Protein AF-A0A658R5A4-F1 (afdb_monomer)

InterPro domains:
  IPR009956 Post-segregation antitoxin CcdA [PF07362] (10-80)

Solvent-accessible surface area (backbone atoms only — not comparable to full-atom values): 5194 Å² total; per-residue (Å²): 133,82,81,79,81,68,92,65,92,82,77,92,72,95,78,93,72,62,66,69,59,58,51,52,29,58,78,70,71,50,60,61,75,66,59,56,52,54,54,58,54,50,54,50,51,51,53,49,50,54,51,50,50,61,76,41,42,63,61,53,50,52,50,52,53,48,35,73,74,72,44,66,86,69,58,93,73,67,81,129

Foldseek 3Di:
DDPPPDPDDDDDDDDDDDPVVVVVCVVVVHDPVVVVVVPVVVVVVVVVVVVVCVVCVVVVVVVVVVCVVPNDPPPVVDDD

Sequence (80 aa):
MAVNNTPGPKTATNVSLKEALLVEDKDLGVKVSQAAEAGPARAVSYKRAEIWAKENMEAITCYNAYVRQNGLPLDEFRMF

Mean predicted aligned error: 9.28 Å

pLDDT: mean 83.84, std 12.52, range [37.16, 96.31]

Structure (mmCIF, N/CA/C/O backbone):
data_AF-A0A658R5A4-F1
#
_entry.id   AF-A0A658R5A4-F1
#
loop_
_atom_site.group_PDB
_atom_site.id
_atom_site.type_symbol
_atom_site.label_atom_id
_atom_site.label_alt_id
_atom_site.label_comp_id
_atom_site.label_asym_id
_atom_site.label_entity_id
_atom_site.label_seq_id
_atom_site.pdbx_PDB_ins_code
_atom_site.Cartn_x
_atom_site.Cartn_y
_atom_site.Cartn_z
_atom_site.occupancy
_atom_site.B_iso_or_equiv
_atom_site.auth_seq_id
_atom_site.auth_comp_id
_atom_site.auth_asym_id
_atom_site.auth_atom_id
_atom_site.pdbx_PDB_model_num
ATOM 1 N N . MET A 1 1 ? -4.098 6.734 4.147 1.00 37.16 1 MET A N 1
ATOM 2 C CA . MET A 1 1 ? -2.997 7.715 4.042 1.00 37.16 1 MET A CA 1
ATOM 3 C C . MET A 1 1 ? -2.424 7.635 2.638 1.00 37.16 1 MET A C 1
ATOM 5 O O . MET A 1 1 ? -1.814 6.627 2.304 1.00 37.16 1 MET A O 1
ATOM 9 N N . ALA A 1 2 ? -2.701 8.627 1.792 1.00 38.28 2 ALA A N 1
ATOM 10 C CA . ALA A 1 2 ? -2.102 8.706 0.465 1.00 38.28 2 ALA A CA 1
ATOM 11 C C . ALA A 1 2 ? -0.600 8.965 0.625 1.00 38.28 2 ALA A C 1
ATOM 13 O O . ALA A 1 2 ? -0.194 9.888 1.332 1.00 38.28 2 ALA A O 1
ATOM 14 N N . VAL A 1 3 ? 0.228 8.122 0.015 1.00 49.16 3 VAL A N 1
ATOM 15 C CA . VAL A 1 3 ? 1.651 8.418 -0.150 1.00 49.16 3 VAL A CA 1
ATOM 16 C C . VAL A 1 3 ? 1.715 9.590 -1.123 1.00 49.16 3 VAL A C 1
ATOM 18 O O . VAL A 1 3 ? 1.510 9.411 -2.320 1.00 49.16 3 VAL A O 1
ATOM 21 N N . ASN A 1 4 ? 1.911 10.800 -0.601 1.00 47.97 4 ASN A N 1
ATOM 22 C CA . ASN A 1 4 ? 2.150 11.979 -1.422 1.00 47.97 4 ASN A CA 1
ATOM 23 C C . ASN A 1 4 ? 3.469 11.757 -2.167 1.00 47.97 4 ASN A C 1
ATOM 25 O O . ASN A 1 4 ? 4.548 11.929 -1.603 1.00 47.97 4 ASN A O 1
ATOM 29 N N . ASN A 1 5 ? 3.374 11.303 -3.416 1.00 55.59 5 ASN A N 1
ATOM 30 C CA . ASN A 1 5 ? 4.507 11.131 -4.315 1.00 55.59 5 ASN A CA 1
ATOM 31 C C . ASN A 1 5 ? 4.871 12.494 -4.912 1.00 55.59 5 ASN A C 1
ATOM 33 O O . ASN A 1 5 ? 4.666 12.748 -6.098 1.00 55.59 5 ASN A O 1
ATOM 37 N N . THR A 1 6 ? 5.321 13.419 -4.066 1.00 58.16 6 THR A N 1
ATOM 38 C CA . THR A 1 6 ? 5.882 14.682 -4.541 1.00 58.16 6 THR A CA 1
ATOM 39 C C . THR A 1 6 ? 7.218 14.354 -5.212 1.00 58.16 6 THR A C 1
ATOM 41 O O . THR A 1 6 ? 8.054 13.730 -4.554 1.00 58.16 6 THR A O 1
ATOM 44 N N . PRO A 1 7 ? 7.453 14.726 -6.486 1.00 61.50 7 PRO A N 1
ATOM 45 C CA . PRO A 1 7 ? 8.722 14.448 -7.151 1.00 61.50 7 PRO A CA 1
ATOM 46 C C . PRO A 1 7 ? 9.876 15.065 -6.355 1.00 61.50 7 PRO A C 1
ATOM 48 O O . PRO A 1 7 ? 10.003 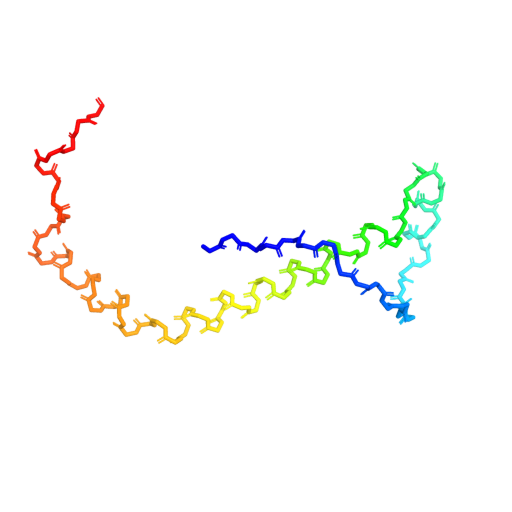16.285 -6.271 1.00 61.50 7 PRO A O 1
ATOM 51 N N . GLY A 1 8 ? 10.679 14.211 -5.723 1.00 71.50 8 GLY A N 1
ATOM 52 C CA . GLY A 1 8 ? 11.865 14.596 -4.964 1.00 71.50 8 GLY A CA 1
ATOM 53 C C . GLY A 1 8 ? 13.148 14.421 -5.782 1.00 71.50 8 GLY A C 1
ATOM 54 O O . GLY A 1 8 ? 13.137 13.742 -6.815 1.00 71.50 8 GLY A O 1
ATOM 55 N N . PRO A 1 9 ? 14.271 15.012 -5.339 1.00 76.69 9 PRO A N 1
ATOM 56 C CA . PRO A 1 9 ? 15.567 14.797 -5.972 1.00 76.69 9 PRO A CA 1
ATOM 57 C C . PRO A 1 9 ? 15.918 13.301 -5.979 1.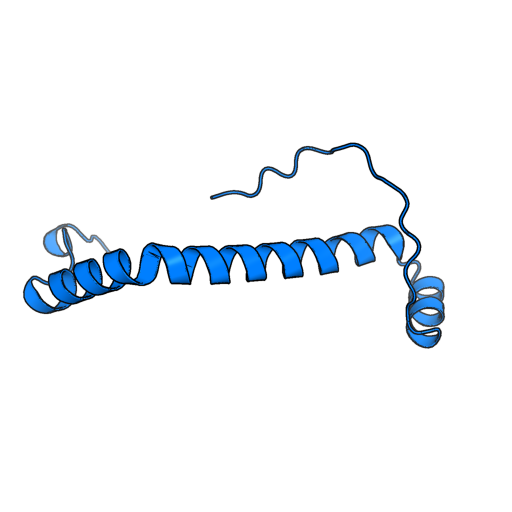00 76.69 9 PRO A C 1
ATOM 59 O O . PRO A 1 9 ? 15.826 12.626 -4.954 1.00 76.69 9 PRO A O 1
ATOM 62 N N . LYS A 1 10 ? 16.306 12.778 -7.149 1.00 76.25 10 LYS A N 1
ATOM 63 C CA . LYS A 1 10 ? 16.690 11.372 -7.322 1.00 76.25 10 LYS A CA 1
ATOM 64 C C . LYS A 1 10 ? 18.184 11.204 -7.071 1.00 76.25 10 LYS A C 1
ATOM 66 O O . LYS A 1 10 ? 18.994 11.854 -7.728 1.00 76.25 10 LYS A O 1
ATOM 71 N N . THR A 1 11 ? 18.543 10.287 -6.181 1.00 78.06 11 THR A N 1
ATOM 72 C CA . THR A 1 11 ? 19.939 9.900 -5.952 1.00 78.06 11 T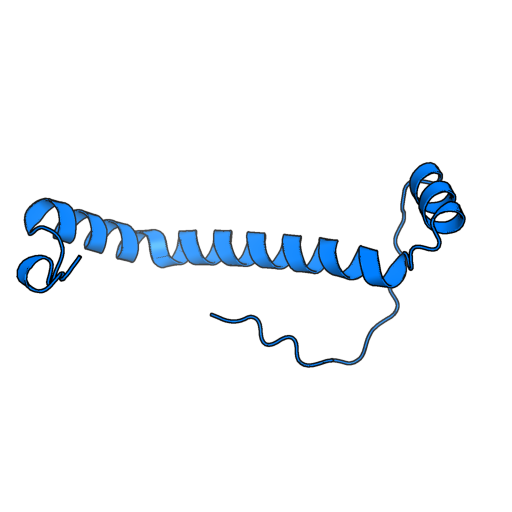HR A CA 1
ATOM 73 C C . THR A 1 11 ? 20.245 8.621 -6.720 1.00 78.06 11 THR A C 1
ATOM 75 O O . THR A 1 11 ? 19.568 7.606 -6.542 1.00 78.06 11 THR A O 1
ATOM 78 N N . ALA A 1 12 ? 21.272 8.652 -7.572 1.00 80.00 12 ALA A N 1
ATOM 79 C CA . ALA A 1 12 ? 21.739 7.461 -8.272 1.00 80.00 12 ALA A CA 1
ATOM 80 C C . ALA A 1 12 ? 22.288 6.440 -7.263 1.00 80.00 12 ALA A C 1
ATOM 82 O O . ALA A 1 12 ? 23.170 6.755 -6.468 1.00 80.00 12 ALA A O 1
ATOM 83 N N . THR A 1 13 ? 21.758 5.218 -7.298 1.00 77.88 13 THR A N 1
ATOM 84 C CA . THR A 1 13 ? 22.200 4.101 -6.454 1.00 77.88 13 THR A CA 1
ATOM 85 C C . THR A 1 13 ? 22.568 2.935 -7.358 1.00 77.88 13 THR A C 1
ATOM 87 O O . THR A 1 13 ? 21.788 2.577 -8.240 1.00 77.88 13 THR A O 1
ATOM 90 N N . ASN A 1 14 ? 23.752 2.352 -7.164 1.00 81.56 14 ASN A N 1
ATOM 91 C CA . ASN A 1 14 ? 24.168 1.187 -7.938 1.00 81.56 14 ASN A CA 1
ATOM 92 C C . ASN A 1 14 ? 23.443 -0.061 -7.413 1.00 81.56 14 ASN A C 1
ATOM 94 O O . ASN A 1 14 ? 23.519 -0.359 -6.221 1.00 81.56 14 ASN A O 1
ATOM 98 N N . VAL A 1 15 ? 22.739 -0.779 -8.287 1.00 80.12 15 VAL A N 1
ATOM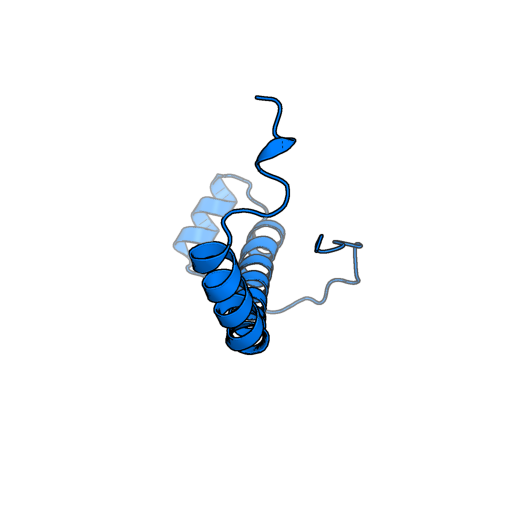 99 C CA . VAL A 1 15 ? 21.977 -1.987 -7.938 1.00 80.12 15 VAL A CA 1
ATOM 100 C C . VAL A 1 15 ? 22.418 -3.150 -8.818 1.00 80.12 15 VAL A C 1
ATOM 102 O O . VAL A 1 15 ? 22.664 -2.980 -10.008 1.00 80.12 15 VAL A O 1
ATOM 105 N N . SER A 1 16 ? 22.535 -4.341 -8.232 1.00 82.31 16 SER A N 1
ATOM 106 C CA . SER A 1 16 ? 22.844 -5.568 -8.975 1.00 82.31 16 SER A CA 1
ATOM 107 C C . SER A 1 16 ? 21.546 -6.288 -9.335 1.00 82.31 16 SER A C 1
ATOM 109 O O . SER A 1 16 ? 20.752 -6.612 -8.454 1.00 82.31 16 SER A O 1
ATOM 111 N N . LEU A 1 17 ? 21.328 -6.528 -10.628 1.00 82.38 17 LEU A N 1
ATOM 112 C CA . LEU A 1 17 ? 20.159 -7.220 -11.176 1.00 82.38 17 LEU A CA 1
ATOM 113 C C . LEU A 1 17 ? 20.615 -8.404 -12.032 1.00 82.38 17 LEU A C 1
ATOM 115 O O . LEU A 1 17 ? 21.762 -8.456 -12.475 1.00 82.38 17 LEU A O 1
ATOM 119 N N . LYS A 1 18 ? 19.719 -9.370 -12.260 1.00 86.19 18 LYS A N 1
ATOM 120 C CA . LYS A 1 18 ? 20.011 -10.512 -13.135 1.00 86.19 18 LYS A CA 1
ATOM 121 C C . LYS A 1 18 ? 20.203 -10.028 -14.571 1.00 86.19 18 LYS A C 1
ATOM 123 O O . LYS A 1 18 ? 19.369 -9.290 -15.084 1.00 86.19 18 LYS A O 1
ATOM 128 N N . GLU A 1 19 ? 21.247 -10.518 -15.228 1.00 84.31 19 GLU A N 1
ATOM 129 C CA . GLU A 1 19 ? 21.583 -10.139 -16.604 1.00 84.31 19 GLU A CA 1
ATOM 130 C C . GLU A 1 19 ? 20.452 -10.443 -17.596 1.00 84.31 19 GLU A C 1
ATOM 132 O O . GLU A 1 19 ? 20.131 -9.600 -18.425 1.00 84.31 19 GLU A O 1
ATOM 137 N N . ALA A 1 20 ? 19.768 -11.581 -17.439 1.00 85.56 20 ALA A N 1
ATOM 138 C CA . ALA A 1 20 ? 18.630 -11.951 -18.282 1.00 85.56 20 ALA A CA 1
ATOM 139 C C . ALA A 1 20 ? 17.502 -10.900 -18.281 1.00 85.56 20 ALA A C 1
ATOM 141 O O . ALA A 1 20 ? 16.943 -10.613 -19.333 1.00 85.56 20 ALA A O 1
ATOM 142 N N . LEU A 1 21 ? 17.225 -10.275 -17.127 1.00 83.06 21 LEU A N 1
ATOM 143 C CA . LEU A 1 21 ? 16.211 -9.218 -17.017 1.00 83.06 21 LEU A CA 1
ATOM 144 C C . LEU A 1 21 ? 16.658 -7.933 -17.721 1.00 83.06 21 LEU A C 1
ATOM 146 O O . LEU A 1 21 ? 15.842 -7.231 -18.299 1.00 83.06 21 LEU A O 1
ATOM 150 N N . LEU A 1 22 ? 17.960 -7.630 -17.700 1.00 82.38 22 LEU A N 1
ATOM 151 C CA . LEU A 1 22 ? 18.505 -6.455 -18.383 1.00 82.38 22 LEU A CA 1
ATOM 152 C C . LEU A 1 22 ? 18.495 -6.612 -19.906 1.00 82.38 22 LEU A C 1
ATOM 154 O O . LEU A 1 22 ? 18.375 -5.613 -20.611 1.00 82.38 22 LEU A O 1
ATOM 158 N N . VAL A 1 23 ? 18.668 -7.836 -20.410 1.00 84.56 23 VAL A N 1
ATOM 159 C CA . VAL A 1 23 ? 18.557 -8.139 -21.844 1.00 84.56 23 VAL A CA 1
ATOM 160 C C . VAL A 1 23 ? 17.102 -8.017 -22.286 1.00 84.56 23 VAL A C 1
ATOM 162 O O . VAL A 1 23 ? 16.818 -7.271 -23.216 1.00 84.56 23 VAL A O 1
ATOM 165 N N . GLU A 1 24 ? 16.183 -8.654 -21.559 1.00 81.31 24 GLU A N 1
ATOM 166 C CA . GLU A 1 24 ? 14.74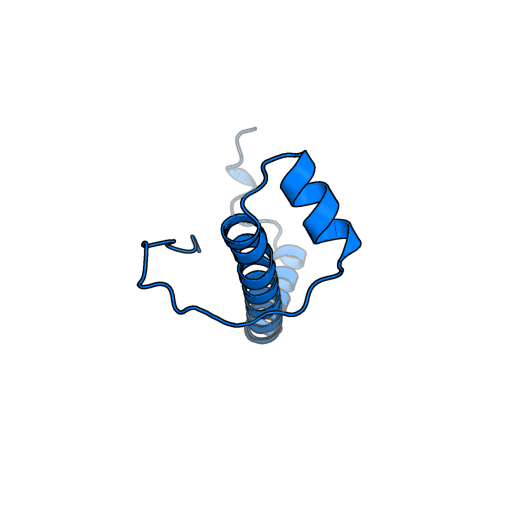6 -8.591 -21.840 1.00 81.31 24 GLU A CA 1
ATOM 167 C C . GLU A 1 24 ? 14.211 -7.151 -21.786 1.00 81.31 24 GLU A C 1
ATOM 169 O O . GLU A 1 24 ? 13.531 -6.705 -22.708 1.00 81.31 24 GLU A O 1
ATOM 174 N N . ASP A 1 25 ? 14.592 -6.369 -20.772 1.00 82.69 25 ASP A N 1
ATOM 175 C CA . ASP A 1 25 ? 14.190 -4.964 -20.664 1.00 82.69 25 ASP A CA 1
ATOM 176 C C . ASP A 1 25 ? 14.707 -4.119 -21.839 1.00 82.69 25 ASP A C 1
ATOM 178 O O . ASP A 1 25 ? 13.996 -3.234 -22.320 1.00 82.69 25 ASP A O 1
ATOM 182 N N . LYS A 1 26 ? 15.932 -4.376 -22.325 1.00 81.25 26 LYS A N 1
ATOM 183 C CA . LYS A 1 26 ? 16.483 -3.682 -23.501 1.00 81.25 26 LYS A CA 1
ATOM 184 C C . LYS A 1 26 ? 15.716 -4.036 -24.770 1.00 81.25 26 LYS A C 1
ATOM 186 O O . LYS A 1 26 ? 15.387 -3.125 -25.529 1.00 81.25 26 LYS A O 1
ATOM 191 N N . ASP A 1 27 ? 15.411 -5.314 -24.968 1.00 85.25 27 ASP A N 1
ATOM 192 C CA . ASP A 1 27 ? 14.671 -5.799 -26.137 1.00 85.25 27 ASP A CA 1
ATOM 193 C C . ASP A 1 27 ? 13.234 -5.256 -26.160 1.00 85.25 27 ASP A C 1
ATOM 195 O O . ASP A 1 27 ? 12.695 -4.942 -27.221 1.00 85.25 27 ASP A O 1
ATOM 199 N N . LEU A 1 28 ? 12.632 -5.069 -24.983 1.00 85.88 28 LEU A N 1
ATOM 200 C CA . LEU A 1 28 ? 11.283 -4.524 -24.814 1.00 85.88 28 LEU A CA 1
ATOM 201 C C . LEU A 1 28 ? 11.238 -2.988 -24.711 1.00 85.88 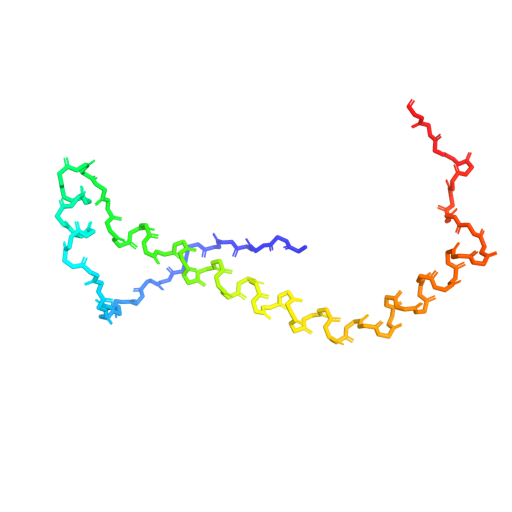28 LEU A C 1
ATOM 203 O O . LEU A 1 28 ? 10.153 -2.408 -24.626 1.00 85.88 28 LEU A O 1
ATOM 207 N N . GLY A 1 29 ? 12.387 -2.304 -24.706 1.00 83.00 29 GLY A N 1
ATOM 208 C CA . GLY A 1 29 ? 12.463 -0.844 -24.570 1.00 83.00 29 GLY A CA 1
ATOM 209 C C . GLY A 1 29 ? 12.045 -0.313 -23.190 1.00 83.00 29 GLY A C 1
ATOM 210 O O . GLY A 1 29 ? 11.642 0.847 -23.057 1.00 83.00 29 GLY A O 1
ATOM 211 N N . VAL A 1 30 ? 12.128 -1.143 -22.149 1.00 82.88 30 VAL A N 1
ATOM 212 C CA . VAL A 1 30 ? 11.762 -0.798 -20.773 1.00 82.88 30 VAL A CA 1
ATOM 213 C C . VAL A 1 30 ? 12.870 0.027 -20.116 1.00 82.88 30 VAL A C 1
ATOM 215 O O . VAL A 1 30 ? 14.053 -0.315 -20.115 1.00 82.88 30 VAL A O 1
ATOM 218 N N . LYS A 1 31 ? 12.482 1.143 -19.487 1.00 80.94 31 LYS A N 1
ATOM 219 C CA . LYS A 1 31 ? 13.396 1.967 -18.687 1.00 80.94 31 LYS A CA 1
ATOM 220 C C . LYS A 1 31 ? 13.624 1.320 -17.322 1.00 80.94 31 LYS A C 1
ATOM 222 O O . LYS A 1 31 ? 12.912 1.628 -16.367 1.00 80.94 31 LYS A O 1
ATOM 227 N N . VAL A 1 32 ? 14.654 0.479 -17.227 1.00 80.50 32 VAL A N 1
ATOM 228 C CA . VAL A 1 32 ? 15.059 -0.253 -16.008 1.00 80.50 32 VAL A CA 1
ATOM 229 C C . VAL A 1 32 ? 15.053 0.631 -14.758 1.00 80.50 32 VAL A C 1
ATOM 231 O O . VAL A 1 32 ? 14.512 0.246 -13.731 1.00 80.50 32 VAL A O 1
ATOM 234 N N . SER A 1 33 ? 15.602 1.847 -14.833 1.00 78.25 33 SER A N 1
ATOM 235 C CA . SER A 1 33 ? 15.666 2.769 -13.689 1.00 78.25 33 SER A CA 1
ATOM 236 C C . SER A 1 33 ? 14.291 3.207 -13.178 1.00 78.25 33 SER A C 1
ATOM 238 O O . SER A 1 33 ? 14.102 3.358 -11.974 1.00 78.25 33 SER A O 1
ATOM 240 N N . GLN A 1 34 ? 13.324 3.385 -14.078 1.00 76.31 34 GLN A N 1
ATOM 241 C CA . GLN A 1 34 ? 11.952 3.743 -13.732 1.00 76.31 34 GLN A CA 1
ATOM 242 C C . GLN A 1 34 ? 11.191 2.531 -13.184 1.00 76.31 34 GLN A C 1
ATOM 244 O O . GLN A 1 34 ? 10.472 2.653 -12.195 1.00 76.31 34 GLN A O 1
ATOM 249 N N . ALA A 1 35 ? 11.377 1.352 -13.784 1.00 79.06 35 ALA A N 1
ATOM 250 C CA . ALA A 1 35 ? 10.781 0.109 -13.296 1.00 79.06 35 ALA A CA 1
ATOM 251 C C . ALA A 1 35 ? 11.330 -0.282 -11.911 1.00 79.06 35 ALA A C 1
ATOM 253 O O . ALA A 1 35 ? 10.579 -0.689 -11.022 1.00 79.06 35 ALA A O 1
ATOM 254 N N . ALA A 1 36 ? 12.629 -0.073 -11.695 1.00 81.56 36 ALA A N 1
ATOM 255 C CA . ALA A 1 36 ? 13.304 -0.333 -10.434 1.00 81.56 36 ALA A CA 1
ATOM 256 C C . ALA A 1 36 ? 12.847 0.593 -9.303 1.00 81.56 36 ALA A C 1
ATOM 258 O O . ALA A 1 36 ? 13.045 0.235 -8.154 1.00 81.56 36 ALA A O 1
ATOM 259 N N . GLU A 1 37 ? 12.220 1.741 -9.577 1.00 81.12 37 GLU A N 1
ATOM 260 C CA . GLU A 1 37 ? 11.683 2.636 -8.540 1.00 81.12 37 GLU A CA 1
ATOM 261 C C . GLU A 1 37 ? 10.444 2.029 -7.850 1.00 81.12 37 GLU A C 1
ATOM 263 O O . GLU A 1 37 ? 10.258 2.164 -6.637 1.00 81.12 37 GLU A O 1
ATOM 268 N N . ALA A 1 38 ? 9.627 1.280 -8.599 1.00 81.94 38 ALA A N 1
ATOM 269 C CA . ALA A 1 38 ? 8.397 0.678 -8.087 1.00 81.94 38 ALA A CA 1
ATOM 270 C C . ALA A 1 38 ? 8.656 -0.427 -7.045 1.00 81.94 38 ALA A C 1
ATOM 272 O O . ALA A 1 38 ? 7.887 -0.575 -6.091 1.00 81.94 38 ALA A O 1
ATOM 273 N N . GLY A 1 39 ? 9.742 -1.190 -7.197 1.00 85.50 39 GLY A N 1
ATOM 274 C CA . GLY A 1 39 ? 10.097 -2.293 -6.296 1.00 85.50 39 GLY A CA 1
ATOM 275 C C . GLY A 1 39 ? 10.370 -1.835 -4.853 1.00 85.50 39 GLY A C 1
ATOM 276 O O . GLY A 1 39 ? 9.637 -2.234 -3.943 1.00 85.50 39 GLY A O 1
ATOM 277 N N . PRO A 1 40 ? 11.376 -0.972 -4.618 1.00 84.88 40 PRO A N 1
ATOM 278 C CA . PRO A 1 40 ? 11.684 -0.393 -3.317 1.00 84.88 40 PRO A CA 1
ATOM 279 C C . PRO A 1 40 ? 10.506 0.376 -2.722 1.00 84.88 40 PRO A C 1
ATOM 281 O O . PRO A 1 40 ? 10.221 0.207 -1.539 1.00 84.88 40 PRO A O 1
ATOM 284 N N . ALA A 1 41 ? 9.773 1.160 -3.523 1.00 85.00 41 ALA A N 1
ATOM 285 C CA . ALA A 1 41 ? 8.595 1.881 -3.042 1.00 85.00 41 ALA A CA 1
ATOM 286 C C . ALA A 1 41 ? 7.545 0.920 -2.459 1.00 85.00 41 ALA A C 1
ATOM 288 O O . ALA A 1 41 ? 7.044 1.125 -1.348 1.00 85.00 41 ALA A O 1
ATOM 289 N N . ARG A 1 42 ? 7.269 -0.181 -3.167 1.00 87.44 42 ARG A N 1
ATOM 290 C CA . ARG A 1 42 ? 6.345 -1.219 -2.708 1.00 87.44 42 ARG A CA 1
ATOM 291 C C . ARG A 1 42 ? 6.864 -1.924 -1.454 1.00 87.44 42 ARG A C 1
ATOM 293 O O . ARG A 1 42 ? 6.114 -2.053 -0.488 1.00 87.44 42 ARG A O 1
ATOM 300 N N . ALA A 1 43 ? 8.137 -2.316 -1.419 1.00 89.19 43 ALA A N 1
ATOM 301 C CA . ALA A 1 43 ? 8.747 -2.949 -0.247 1.00 89.19 43 ALA A CA 1
ATOM 302 C C . ALA A 1 43 ? 8.683 -2.055 1.006 1.00 89.19 43 ALA A C 1
ATOM 304 O O . ALA A 1 43 ? 8.287 -2.516 2.077 1.00 89.19 43 ALA A O 1
ATOM 305 N N . VAL A 1 44 ? 8.993 -0.762 0.865 1.00 91.56 44 VAL A N 1
ATOM 306 C CA . VAL A 1 44 ? 8.881 0.223 1.952 1.00 91.56 44 VAL A CA 1
ATOM 307 C C . VAL A 1 44 ? 7.433 0.363 2.410 1.00 91.56 44 VAL A C 1
ATOM 309 O O . VAL A 1 44 ? 7.178 0.381 3.613 1.00 91.56 44 VAL A O 1
ATOM 312 N N . SER A 1 45 ? 6.474 0.428 1.481 1.00 89.75 45 SER A N 1
ATOM 313 C CA . SER A 1 45 ? 5.053 0.525 1.830 1.00 89.75 45 SER A CA 1
ATOM 314 C C . SER A 1 45 ? 4.570 -0.682 2.642 1.00 89.75 45 SER A C 1
ATOM 316 O O . SER A 1 45 ? 3.901 -0.498 3.658 1.00 89.75 45 SER A O 1
ATOM 318 N N . TYR A 1 46 ? 4.990 -1.899 2.274 1.00 93.06 46 TYR A N 1
ATOM 319 C CA . TYR A 1 46 ? 4.662 -3.109 3.026 1.00 93.06 46 TYR A CA 1
ATOM 320 C C . TYR A 1 46 ? 5.281 -3.099 4.417 1.00 93.06 46 TYR A C 1
ATOM 322 O O . TYR A 1 46 ? 4.585 -3.359 5.392 1.00 93.06 46 TYR A O 1
ATOM 330 N N . LYS A 1 47 ? 6.559 -2.726 4.538 1.00 94.44 47 LYS A N 1
ATOM 331 C CA . LYS A 1 47 ? 7.212 -2.631 5.849 1.00 94.44 47 LYS A CA 1
ATOM 332 C C . LYS A 1 47 ? 6.571 -1.590 6.753 1.00 94.44 47 LYS A C 1
ATOM 334 O O . LYS A 1 47 ? 6.382 -1.850 7.936 1.00 94.44 47 LYS A O 1
ATOM 339 N N . ARG A 1 48 ? 6.169 -0.445 6.204 1.00 93.69 48 ARG A N 1
ATOM 340 C CA . ARG A 1 48 ? 5.407 0.560 6.954 1.00 93.69 48 ARG A CA 1
ATOM 341 C C . ARG A 1 48 ? 4.056 0.024 7.411 1.00 93.69 48 ARG A C 1
ATOM 343 O O . ARG A 1 48 ? 3.695 0.241 8.560 1.00 93.69 48 ARG A O 1
ATOM 350 N N . ALA A 1 49 ? 3.340 -0.693 6.546 1.00 92.62 49 ALA A N 1
ATOM 351 C CA . ALA A 1 49 ? 2.070 -1.312 6.909 1.00 92.62 49 ALA A CA 1
ATOM 352 C C . ALA A 1 49 ? 2.242 -2.372 8.013 1.00 92.62 49 ALA A C 1
ATOM 354 O O . ALA A 1 49 ? 1.454 -2.394 8.951 1.00 92.62 49 ALA A O 1
ATOM 355 N N . GLU A 1 50 ? 3.293 -3.198 7.949 1.00 94.38 50 GLU A N 1
ATOM 356 C CA . GLU A 1 50 ? 3.632 -4.164 9.005 1.00 94.38 50 GLU A CA 1
ATOM 357 C C . GLU A 1 50 ? 3.917 -3.478 10.3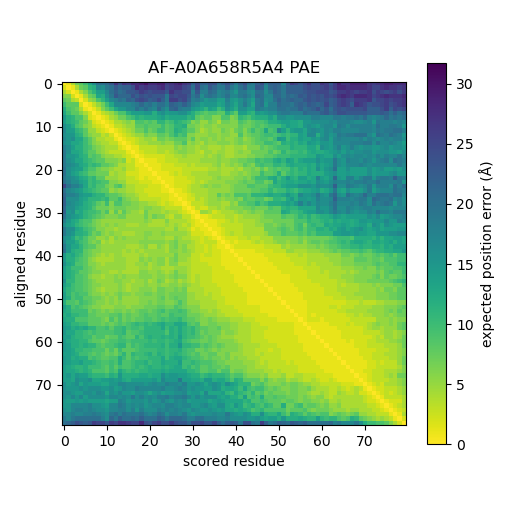47 1.00 94.38 50 GLU A C 1
ATOM 359 O O . GLU A 1 50 ? 3.432 -3.934 11.382 1.00 94.38 50 GLU A O 1
ATOM 364 N N . ILE A 1 51 ? 4.705 -2.398 10.343 1.00 96.31 51 ILE A N 1
ATOM 365 C CA . ILE A 1 51 ? 5.023 -1.630 11.556 1.00 96.31 51 ILE A CA 1
ATOM 366 C C . ILE A 1 51 ? 3.748 -1.017 12.130 1.00 96.31 51 ILE A C 1
ATOM 368 O O . ILE A 1 51 ? 3.429 -1.246 13.293 1.00 96.31 51 ILE A O 1
ATOM 372 N N . TRP A 1 52 ? 2.970 -0.333 11.292 1.00 96.00 52 TRP A N 1
ATOM 373 C CA . TRP A 1 52 ? 1.721 0.292 11.705 1.00 96.00 52 TRP A CA 1
ATOM 374 C C . TRP A 1 52 ? 0.736 -0.730 12.284 1.00 96.00 52 TRP A C 1
ATOM 376 O O . TRP A 1 52 ? 0.143 -0.492 13.333 1.00 96.00 52 TRP A O 1
ATOM 386 N N . ALA A 1 53 ? 0.592 -1.897 11.650 1.00 94.38 53 ALA A N 1
ATOM 387 C CA . ALA A 1 53 ? -0.293 -2.953 12.135 1.00 94.38 53 ALA A CA 1
ATOM 388 C C . ALA A 1 53 ? 0.130 -3.481 13.514 1.00 94.38 53 ALA A C 1
ATOM 390 O O . ALA A 1 53 ? -0.730 -3.789 14.335 1.00 94.38 53 ALA A O 1
ATOM 391 N N . LYS A 1 54 ? 1.440 -3.561 13.787 1.00 95.25 54 LYS A N 1
ATOM 392 C CA . LYS A 1 54 ? 1.957 -3.935 15.112 1.00 95.25 54 LYS A CA 1
ATOM 393 C C . LYS A 1 54 ? 1.664 -2.860 16.153 1.00 95.25 54 LYS A C 1
ATOM 395 O O . LYS A 1 54 ? 1.164 -3.186 17.222 1.00 95.25 54 LYS A O 1
ATOM 400 N N . GLU A 1 55 ? 1.928 -1.600 15.825 1.00 96.19 55 GLU A N 1
ATOM 401 C CA . GLU A 1 55 ? 1.683 -0.459 16.719 1.00 96.19 55 GLU A CA 1
ATOM 402 C C . GLU A 1 55 ? 0.195 -0.286 17.052 1.00 96.19 55 GLU A C 1
ATOM 404 O O . GLU A 1 55 ? -0.153 0.101 18.162 1.00 96.19 55 GLU A O 1
ATOM 409 N N . ASN A 1 56 ? -0.694 -0.611 16.112 1.00 95.75 56 ASN A N 1
ATOM 410 C CA . ASN A 1 56 ? -2.139 -0.422 16.257 1.00 95.75 56 ASN A CA 1
ATOM 411 C C . ASN A 1 56 ? -2.878 -1.712 16.643 1.00 95.75 56 ASN A C 1
ATOM 413 O O . ASN A 1 56 ? -4.109 -1.729 16.674 1.00 95.75 56 ASN A O 1
ATOM 417 N N . MET A 1 57 ? -2.156 -2.795 16.948 1.00 95.88 57 MET A N 1
ATOM 418 C CA . MET A 1 57 ? -2.749 -4.107 17.217 1.00 95.88 57 MET A CA 1
ATOM 419 C C . MET A 1 57 ? -3.740 -4.070 18.387 1.00 95.88 57 MET A C 1
ATOM 421 O O . MET A 1 57 ? -4.815 -4.666 18.305 1.00 95.88 57 MET A O 1
ATOM 425 N N . GLU A 1 58 ? -3.408 -3.347 19.457 1.00 94.75 58 GLU A N 1
ATOM 426 C CA . GLU A 1 58 ? -4.266 -3.219 20.637 1.00 94.75 58 GLU A CA 1
ATOM 427 C C . GLU A 1 58 ? -5.553 -2.447 20.319 1.00 94.75 58 GLU A C 1
ATOM 429 O O . GLU A 1 58 ? -6.649 -2.931 20.602 1.00 94.75 58 GLU A O 1
ATOM 434 N N . ALA A 1 59 ? -5.437 -1.300 19.643 1.00 93.88 59 ALA A N 1
ATOM 435 C CA . ALA A 1 59 ? -6.582 -0.497 19.218 1.00 93.88 59 ALA A CA 1
ATOM 436 C C . ALA A 1 59 ? -7.518 -1.286 18.288 1.00 93.88 59 ALA A C 1
ATOM 438 O O . ALA A 1 59 ? -8.734 -1.297 18.489 1.00 93.88 59 ALA A O 1
ATOM 439 N N . ILE A 1 60 ? -6.952 -2.008 17.316 1.00 94.38 60 ILE A N 1
ATOM 440 C CA . ILE A 1 60 ? -7.705 -2.887 16.413 1.00 94.38 60 ILE A CA 1
ATOM 441 C C . ILE A 1 60 ? -8.406 -3.995 17.206 1.00 94.38 60 ILE A C 1
ATOM 443 O O . ILE A 1 60 ? -9.576 -4.282 16.964 1.00 94.38 60 ILE A O 1
ATOM 447 N N . THR A 1 61 ? -7.724 -4.616 18.170 1.00 95.56 61 THR A N 1
ATOM 448 C CA . THR A 1 61 ? -8.301 -5.693 18.988 1.00 95.56 61 THR A CA 1
ATOM 449 C C . THR A 1 61 ? -9.453 -5.189 19.852 1.00 95.56 61 THR A C 1
ATOM 451 O O . THR A 1 61 ? -10.513 -5.817 19.870 1.00 95.56 61 THR A O 1
ATOM 454 N N . CYS A 1 62 ? -9.275 -4.042 20.509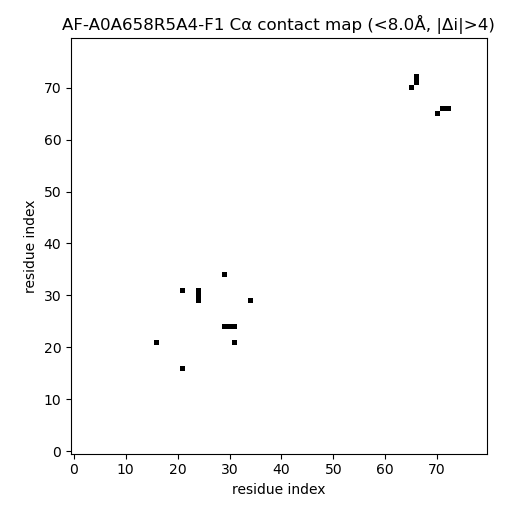 1.00 95.56 62 CYS A N 1
ATOM 455 C CA . CYS A 1 62 ? -10.301 -3.382 21.311 1.00 95.56 62 CYS A CA 1
ATOM 456 C C . CYS A 1 62 ? -11.534 -3.047 20.462 1.00 95.56 62 CYS A C 1
ATOM 458 O O . CYS A 1 62 ? -12.652 -3.449 20.792 1.00 95.56 62 CYS A O 1
ATOM 460 N N . TYR A 1 63 ? -11.330 -2.408 19.309 1.00 92.31 63 TYR A N 1
ATOM 461 C CA . TYR A 1 63 ? -12.418 -2.065 18.399 1.00 92.31 63 TYR A CA 1
ATOM 462 C C . TYR A 1 63 ? -13.133 -3.309 17.853 1.00 92.31 63 TYR A C 1
ATOM 464 O O . TYR A 1 63 ? -14.360 -3.376 17.862 1.00 92.31 63 TYR A O 1
ATOM 472 N N . ASN A 1 64 ? -12.391 -4.349 17.467 1.00 94.56 64 ASN A N 1
ATOM 473 C CA . ASN A 1 64 ? -12.974 -5.619 17.032 1.00 94.56 64 ASN A CA 1
ATOM 474 C C . ASN A 1 64 ? -13.803 -6.281 18.142 1.00 94.56 64 ASN A C 1
ATOM 476 O O . ASN A 1 64 ? -14.845 -6.871 17.864 1.00 94.56 64 ASN A O 1
ATOM 480 N N . ALA A 1 65 ? -13.358 -6.213 19.399 1.00 95.75 65 ALA A N 1
ATOM 481 C CA . ALA A 1 65 ? -14.120 -6.722 20.535 1.00 95.75 65 ALA A CA 1
ATOM 482 C C . ALA A 1 65 ? -15.405 -5.915 20.763 1.00 95.75 65 ALA A C 1
ATOM 484 O O . ALA A 1 65 ? -16.449 -6.513 21.022 1.00 95.75 65 ALA A O 1
ATOM 485 N N . TYR A 1 66 ? -15.344 -4.590 20.620 1.00 94.38 66 TYR A N 1
ATOM 486 C CA . TYR A 1 66 ? -16.511 -3.715 20.694 1.00 94.38 66 TYR A CA 1
ATOM 487 C C . TYR A 1 66 ? -17.531 -4.044 19.598 1.00 94.38 66 TYR A C 1
ATOM 489 O O . TYR A 1 66 ? -18.697 -4.263 19.913 1.00 94.38 66 TYR A O 1
ATOM 497 N N . VAL A 1 67 ? -17.095 -4.164 18.340 1.00 94.94 67 VAL A N 1
ATOM 498 C CA . VAL A 1 67 ? -17.975 -4.486 17.203 1.00 94.94 67 VAL A CA 1
ATOM 499 C C . VAL A 1 67 ? -18.618 -5.866 17.359 1.00 94.94 67 VAL A C 1
ATOM 501 O O . VAL A 1 67 ? -19.797 -6.031 17.068 1.00 94.94 67 VAL A O 1
ATOM 504 N N . ARG A 1 68 ? -17.890 -6.870 17.869 1.00 93.81 68 ARG A N 1
ATOM 505 C CA . ARG A 1 68 ? -18.479 -8.196 18.146 1.00 93.81 68 ARG A CA 1
ATOM 506 C C . ARG A 1 68 ? -19.567 -8.155 19.218 1.00 93.81 68 ARG A C 1
ATOM 508 O O . ARG A 1 68 ? -20.498 -8.944 19.147 1.00 93.81 68 ARG A O 1
ATOM 515 N N . GLN A 1 69 ? -19.422 -7.281 20.211 1.00 93.69 69 GLN A N 1
ATOM 516 C CA . GLN A 1 69 ? -20.373 -7.165 21.318 1.00 93.69 69 GLN A CA 1
ATOM 517 C C . GLN A 1 69 ? -21.577 -6.283 20.974 1.00 93.69 69 GLN A C 1
ATOM 519 O O . GLN A 1 69 ? -22.684 -6.586 21.400 1.00 93.69 69 GLN A O 1
ATOM 524 N N . ASN A 1 70 ? -21.367 -5.205 20.216 1.00 92.31 70 ASN A N 1
ATOM 525 C CA . ASN A 1 70 ? -22.364 -4.149 20.009 1.00 92.31 70 ASN A CA 1
ATOM 526 C C . ASN A 1 70 ? -22.897 -4.089 18.568 1.00 92.31 70 ASN A C 1
ATOM 528 O O . ASN A 1 70 ? -23.798 -3.307 18.285 1.00 92.31 70 ASN A O 1
ATOM 532 N N . GLY A 1 71 ? -22.352 -4.900 17.657 1.00 90.31 71 GLY A N 1
ATOM 533 C CA . GLY A 1 71 ? -22.618 -4.794 16.227 1.00 90.31 71 GLY A CA 1
ATOM 534 C C . GLY A 1 71 ? -21.814 -3.675 15.562 1.00 90.31 71 GLY A C 1
ATOM 535 O O . GLY A 1 71 ? -20.944 -3.042 16.169 1.00 90.31 71 GLY A O 1
ATOM 536 N N . LEU A 1 72 ? -22.072 -3.454 14.274 1.00 90.44 72 LEU A N 1
ATOM 537 C CA . LEU A 1 72 ? -21.441 -2.367 13.535 1.00 90.44 72 LEU A CA 1
ATOM 538 C C . LEU A 1 72 ? -22.067 -1.029 13.954 1.00 90.44 72 LEU A C 1
ATOM 540 O O . LEU A 1 72 ? -23.290 -0.883 13.896 1.00 90.44 72 LEU A O 1
ATOM 544 N N . PRO A 1 73 ? -21.256 -0.029 14.339 1.00 86.75 73 PRO A N 1
ATOM 545 C CA . PRO A 1 73 ? -21.765 1.315 14.546 1.00 86.75 73 PRO A CA 1
ATOM 546 C C . PRO A 1 73 ? -22.466 1.810 13.282 1.00 86.75 73 PRO A C 1
ATOM 548 O O . PRO A 1 73 ? -21.912 1.685 12.189 1.00 86.75 73 PRO A O 1
ATOM 551 N N . LEU A 1 74 ? -23.646 2.413 13.448 1.00 87.81 74 LEU A N 1
ATOM 552 C CA . LEU A 1 74 ? -24.423 3.028 12.366 1.00 87.81 74 LEU A CA 1
ATOM 553 C C . LEU A 1 74 ? -24.924 2.050 11.289 1.00 87.81 74 LEU A C 1
ATOM 555 O O . LEU A 1 74 ? -25.327 2.496 10.215 1.00 87.81 74 LEU A O 1
ATOM 559 N N . ASP A 1 75 ? -24.940 0.740 11.561 1.00 87.81 75 ASP A N 1
ATOM 560 C CA . ASP A 1 75 ? -25.486 -0.253 10.621 1.00 87.81 75 ASP A CA 1
ATOM 561 C C . ASP A 1 75 ? -26.962 0.029 10.284 1.00 87.81 75 ASP A C 1
ATOM 563 O O . ASP A 1 75 ? -27.400 -0.182 9.158 1.00 87.81 75 ASP A O 1
ATOM 567 N N . GLU A 1 76 ? -27.701 0.627 11.224 1.00 86.56 76 GLU A N 1
ATOM 568 C CA . GLU A 1 76 ? -29.095 1.060 11.052 1.00 86.56 76 GLU A CA 1
ATOM 569 C C . GLU A 1 76 ? -29.296 2.163 9.992 1.00 86.56 76 GLU A C 1
ATOM 571 O O . GLU A 1 76 ? -30.398 2.321 9.471 1.00 86.56 76 GLU A O 1
ATOM 576 N N . PHE A 1 77 ? -28.246 2.909 9.632 1.00 89.88 77 PHE A N 1
ATOM 577 C CA . PHE A 1 77 ? -28.300 3.987 8.634 1.00 89.88 77 PHE A CA 1
ATOM 578 C C . PHE A 1 77 ? -27.733 3.566 7.273 1.00 89.88 77 PHE A C 1
ATOM 580 O O . PHE A 1 77 ? -27.573 4.395 6.372 1.00 89.88 77 PHE A O 1
ATOM 587 N N . ARG A 1 78 ? -27.393 2.285 7.106 1.00 87.75 78 ARG A N 1
ATOM 588 C CA . ARG A 1 78 ? -26.792 1.767 5.880 1.00 87.75 78 ARG A CA 1
ATOM 589 C C . ARG A 1 78 ? -27.843 1.634 4.774 1.00 87.75 78 ARG A C 1
ATOM 591 O O . ARG A 1 78 ? -28.609 0.678 4.744 1.00 87.75 78 ARG A O 1
ATOM 598 N N . MET A 1 79 ? -27.851 2.578 3.837 1.00 85.00 79 MET A N 1
ATOM 599 C CA . MET A 1 79 ? -28.627 2.482 2.596 1.00 85.00 79 MET A CA 1
ATOM 600 C C . MET A 1 79 ? -27.798 1.698 1.568 1.00 85.00 79 MET A C 1
ATOM 602 O O . MET A 1 79 ? -26.678 2.100 1.251 1.00 85.00 79 MET A O 1
ATOM 606 N N . PHE A 1 80 ? -28.303 0.543 1.138 1.00 75.50 80 PHE A N 1
ATOM 607 C CA . PHE A 1 80 ? -27.699 -0.313 0.109 1.00 75.50 80 PHE A CA 1
ATOM 608 C C . PHE A 1 80 ? -27.927 0.237 -1.301 1.00 75.50 80 PHE A C 1
ATOM 610 O O . PHE A 1 80 ? -29.007 0.822 -1.544 1.00 75.50 80 PHE A O 1
#

Secondary structure (DSSP, 8-s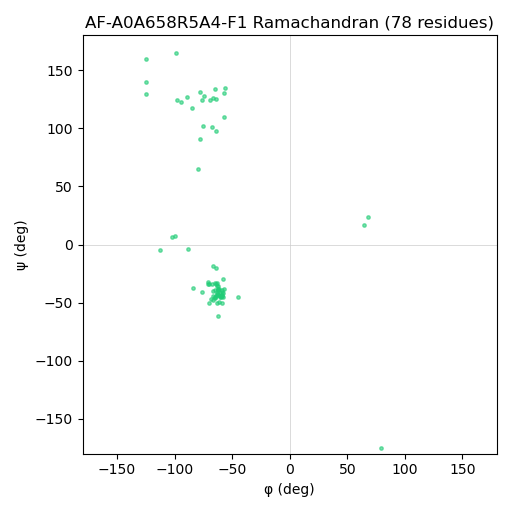tate):
-------PPPPP------HHHHHHHHHTT--HHHHHHHHHHHHHHHHHHHHHHHHTHHHHHHHHHHHHHH-STTGGG---

Organism: NCBI:txid1777133

Radius of gyration: 21.52 Å; Cα contacts (8 Å, |Δi|>4): 9; chains: 1; bounding box: 53×27×48 Å